Protein AF-A0AA37XGX4-F1 (afdb_monomer_lite)

Radius of gyration: 35.81 Å; chains: 1; bounding box: 59×67×102 Å

InterPro domains:
  IPR003838 ABC3 transporter permease, C-terminal [PF02687] (12-131)
  IPR050250 Macrolide Exporter MacB [PTHR30572] (8-130)

Secondary structure (DSSP, 8-state):
-HHHHHHHHHHHHHHHHHHHHHHHHHHHHHHHHHTHHHHHHHHHTT--HHHHHHHHHHHHHHHHHHHHHHHHHHHHHHHHHHHHHHHHHHH----------HHHHHHHHHHHHHHHHHHHHHHHHHGGGPPP-PPPPPPTT-S---------------------HHHHHHHHHHTT-

Sequence (177 aa):
MLDALLAVIIGLLGVAVVIALIGVANTLSLSVLERRRENALLRALGLTRRQLRSTLAIEGVLLAVVGAVVGLVLGLLYGWIGAFLMLGSTTGMGLSALTVPWGAVLAVLAVAVTAGVLASVLPARGAARIPRWRPSPPTEGQAPHRRGRPARYQPGRPARYRPHPQLRMRVAALSAR

Foldseek 3Di:
DVVVVVVVVVVVVVVVLVVVLVVLLVVLLVVCVVCVVVVVVVVVVPDDLVVVLVVLLVVLQVVLVVCLVVCLVVVLVCVVVVCQVVCCVPPVPHDDDSDDPVVVSVVSNVVSNVSSNVSSVVSSVVSVPPDDDDPDDPDPPPDPPPPDPPPPPDPDDPPPPDDDPVVVVVVVVVVPD

Structure (mmCIF, N/CA/C/O backbone):
data_AF-A0AA37XGX4-F1
#
_entry.id   AF-A0AA37XGX4-F1
#
loop_
_atom_site.group_PDB
_atom_site.id
_atom_site.type_symbol
_atom_site.label_atom_id
_atom_site.label_alt_id
_atom_site.label_comp_id
_atom_site.label_asym_id
_atom_site.label_entity_id
_atom_site.label_seq_id
_atom_site.pdbx_PDB_ins_code
_atom_site.Cartn_x
_atom_site.Cartn_y
_atom_site.Cartn_z
_atom_site.occupancy
_atom_site.B_iso_or_equiv
_atom_site.auth_seq_id
_atom_site.auth_comp_id
_atom_site.auth_asym_id
_atom_site.auth_atom_id
_atom_site.pdbx_PDB_model_num
ATOM 1 N N . MET A 1 1 ? 16.416 -16.297 -22.755 1.00 80.38 1 MET A N 1
ATOM 2 C CA . MET A 1 1 ? 17.341 -16.106 -21.606 1.00 80.38 1 MET A CA 1
ATOM 3 C C . MET A 1 1 ? 16.920 -14.901 -20.766 1.00 80.38 1 MET A C 1
ATOM 5 O O . MET A 1 1 ? 16.809 -15.047 -19.556 1.00 80.38 1 MET A O 1
ATOM 9 N N . LEU A 1 2 ? 16.590 -13.762 -21.395 1.00 88.75 2 LEU A N 1
ATOM 10 C CA . LEU A 1 2 ? 16.011 -12.595 -20.714 1.00 88.75 2 LEU A CA 1
ATOM 11 C C . LEU A 1 2 ? 14.690 -12.911 -19.987 1.00 88.75 2 LEU A C 1
ATOM 13 O O . LEU A 1 2 ? 14.521 -12.508 -18.843 1.00 88.75 2 LEU A O 1
ATOM 17 N N . ASP A 1 3 ? 13.791 -13.682 -20.605 1.00 92.88 3 ASP A N 1
ATOM 18 C CA . ASP A 1 3 ? 12.470 -13.984 -20.025 1.00 92.88 3 ASP A CA 1
ATOM 19 C C . ASP A 1 3 ? 12.569 -14.772 -18.716 1.00 92.88 3 ASP A C 1
ATOM 21 O O . ASP A 1 3 ? 11.845 -14.499 -17.764 1.00 92.88 3 ASP A O 1
ATOM 25 N N . ALA A 1 4 ? 13.518 -15.712 -18.637 1.00 93.62 4 ALA A N 1
ATOM 26 C CA . ALA A 1 4 ? 13.784 -16.471 -17.419 1.00 93.62 4 ALA A CA 1
ATOM 27 C C . ALA A 1 4 ? 14.340 -15.570 -16.303 1.00 93.62 4 ALA A C 1
ATOM 29 O O . ALA A 1 4 ? 13.912 -15.678 -15.156 1.00 93.62 4 ALA A O 1
ATOM 30 N N . LEU A 1 5 ? 15.247 -14.644 -16.639 1.00 94.19 5 LEU A N 1
ATOM 31 C CA . LEU A 1 5 ? 15.772 -13.663 -15.687 1.00 94.19 5 LEU A CA 1
ATOM 32 C C . LEU A 1 5 ? 14.659 -12.735 -15.173 1.00 94.19 5 LEU A C 1
ATOM 34 O O . LEU A 1 5 ? 14.540 -12.531 -13.966 1.00 94.19 5 LEU A O 1
ATOM 38 N N . LEU A 1 6 ? 13.808 -12.222 -16.070 1.00 92.69 6 LEU A N 1
ATOM 39 C CA . LEU A 1 6 ? 12.655 -11.395 -15.709 1.00 92.69 6 LEU A CA 1
ATOM 40 C C . LEU A 1 6 ? 11.669 -12.161 -14.826 1.00 92.69 6 LEU A C 1
ATOM 42 O O . LEU A 1 6 ? 11.219 -11.618 -13.822 1.00 92.69 6 LEU A O 1
ATOM 46 N N . ALA A 1 7 ? 11.375 -13.424 -15.141 1.00 92.88 7 ALA A N 1
ATOM 47 C CA . ALA A 1 7 ? 10.492 -14.259 -14.333 1.00 92.88 7 ALA A CA 1
ATOM 48 C C . ALA A 1 7 ? 11.025 -14.452 -12.904 1.00 92.88 7 ALA A C 1
ATOM 50 O O . ALA A 1 7 ? 10.261 -14.334 -11.946 1.00 92.88 7 ALA A O 1
ATOM 51 N N . VAL A 1 8 ? 12.333 -14.683 -12.740 1.00 96.00 8 VAL A N 1
ATOM 52 C CA . VAL A 1 8 ? 12.968 -14.801 -11.416 1.00 96.00 8 VAL A CA 1
ATOM 53 C C . VAL A 1 8 ? 12.897 -13.480 -10.646 1.00 96.00 8 VAL A C 1
ATOM 55 O O . VAL A 1 8 ? 12.526 -13.482 -9.472 1.00 96.00 8 VAL A O 1
ATOM 58 N N . ILE A 1 9 ? 13.192 -12.348 -11.294 1.00 94.56 9 ILE A N 1
ATOM 59 C CA . ILE A 1 9 ? 13.115 -11.017 -10.667 1.00 94.56 9 ILE A CA 1
ATOM 60 C C . ILE A 1 9 ? 11.675 -10.688 -10.257 1.00 94.56 9 ILE A C 1
ATOM 62 O O . ILE A 1 9 ? 11.449 -10.244 -9.134 1.00 94.56 9 ILE A O 1
ATOM 66 N N . ILE A 1 10 ? 10.692 -10.943 -11.125 1.00 91.00 10 ILE A N 1
ATOM 67 C CA . ILE A 1 10 ? 9.266 -10.749 -10.823 1.00 91.00 10 ILE A CA 1
ATOM 68 C C . ILE A 1 10 ? 8.832 -11.669 -9.674 1.00 91.00 10 ILE A C 1
ATOM 70 O O . ILE A 1 10 ? 8.093 -11.238 -8.791 1.00 91.00 10 ILE A O 1
ATOM 74 N N . GLY A 1 11 ? 9.327 -12.909 -9.636 1.00 94.62 11 GLY A N 1
ATOM 75 C CA . GLY A 1 11 ? 9.094 -13.838 -8.531 1.00 94.62 11 GLY A CA 1
ATOM 76 C C . GLY A 1 11 ? 9.618 -13.300 -7.197 1.00 94.62 11 GLY A C 1
ATOM 77 O O . GLY A 1 11 ? 8.873 -13.245 -6.218 1.00 94.62 11 GLY A O 1
ATOM 78 N N . LEU A 1 12 ? 10.870 -12.835 -7.164 1.00 96.31 12 LEU A N 1
ATOM 79 C CA . LEU A 1 12 ? 11.482 -12.209 -5.984 1.00 96.31 12 LEU A CA 1
ATOM 80 C C . LEU A 1 12 ? 10.738 -10.939 -5.555 1.00 96.31 1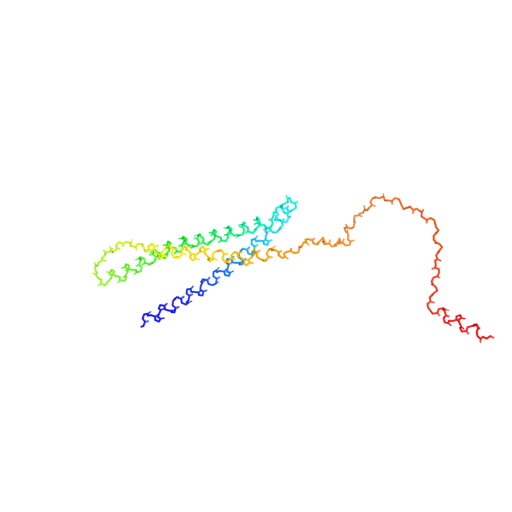2 LEU A C 1
ATOM 82 O O . LEU A 1 12 ? 10.499 -10.738 -4.363 1.00 96.31 12 LEU A O 1
ATOM 86 N N . LEU A 1 13 ? 10.318 -10.114 -6.516 1.00 92.62 13 LEU A N 1
ATOM 87 C CA . LEU A 1 13 ? 9.495 -8.933 -6.263 1.00 92.62 13 LEU A CA 1
ATOM 88 C C . LEU A 1 13 ? 8.164 -9.324 -5.607 1.00 92.62 13 LEU A C 1
ATOM 90 O O . LEU A 1 13 ? 7.754 -8.699 -4.632 1.00 92.62 13 LEU A O 1
ATOM 94 N N . GLY A 1 14 ? 7.521 -10.394 -6.082 1.00 89.81 14 GLY A N 1
ATOM 95 C CA . GLY A 1 14 ? 6.308 -10.943 -5.477 1.00 89.81 14 GLY A CA 1
ATOM 96 C C . GLY A 1 14 ? 6.512 -11.345 -4.014 1.00 89.81 14 GLY A C 1
ATOM 97 O O . GLY A 1 14 ? 5.707 -10.979 -3.156 1.00 89.81 14 GLY A O 1
ATOM 98 N N . VAL A 1 15 ? 7.619 -12.023 -3.696 1.00 95.06 15 VAL A N 1
ATOM 99 C CA . VAL A 1 15 ? 7.968 -12.381 -2.308 1.00 95.06 15 VAL A CA 1
ATOM 100 C C . VAL A 1 15 ? 8.184 -11.130 -1.450 1.00 95.06 15 VAL A C 1
ATOM 102 O O . VAL A 1 15 ? 7.664 -11.056 -0.335 1.00 95.06 15 VAL A O 1
ATOM 105 N N . ALA A 1 16 ? 8.889 -10.121 -1.966 1.00 92.94 16 ALA A N 1
ATOM 106 C CA . ALA A 1 16 ? 9.106 -8.860 -1.258 1.00 92.94 16 ALA A CA 1
ATOM 107 C C . ALA A 1 16 ? 7.783 -8.143 -0.936 1.00 92.94 16 ALA A C 1
ATOM 109 O O . ALA A 1 16 ? 7.600 -7.661 0.184 1.00 92.94 16 ALA A O 1
ATOM 110 N N . VAL A 1 17 ? 6.828 -8.137 -1.874 1.00 87.31 17 VAL A N 1
ATOM 111 C CA . VAL A 1 17 ? 5.478 -7.596 -1.651 1.00 87.31 17 VAL A CA 1
ATOM 112 C C . VAL A 1 17 ? 4.769 -8.346 -0.523 1.00 87.31 17 VAL A C 1
ATOM 114 O O . VAL A 1 17 ? 4.200 -7.712 0.363 1.00 87.31 17 VAL A O 1
ATOM 117 N N . VAL A 1 18 ? 4.833 -9.680 -0.497 1.00 86.88 18 VAL A N 1
ATOM 118 C CA . VAL A 1 18 ? 4.227 -10.481 0.582 1.00 86.88 18 VAL A CA 1
ATOM 119 C C . VAL A 1 18 ? 4.823 -10.123 1.946 1.00 86.88 18 VAL A C 1
ATOM 121 O O . VAL A 1 18 ? 4.074 -9.895 2.897 1.00 86.88 18 VAL A O 1
ATOM 124 N N . ILE A 1 19 ? 6.151 -10.017 2.046 1.00 91.88 19 ILE A N 1
ATOM 125 C CA . ILE A 1 19 ? 6.836 -9.631 3.290 1.00 91.88 19 ILE A CA 1
ATOM 126 C C . ILE A 1 19 ? 6.394 -8.232 3.738 1.00 91.88 19 ILE A C 1
ATOM 128 O O . ILE A 1 19 ? 6.062 -8.038 4.910 1.00 91.88 19 ILE A O 1
ATOM 132 N N . ALA A 1 20 ? 6.328 -7.272 2.814 1.00 87.12 20 ALA A N 1
ATOM 133 C CA . ALA A 1 20 ? 5.876 -5.916 3.109 1.00 87.12 20 ALA A CA 1
ATOM 134 C C . ALA A 1 20 ? 4.437 -5.895 3.653 1.00 87.12 20 ALA A C 1
ATOM 136 O O . ALA A 1 20 ? 4.167 -5.224 4.650 1.00 87.12 20 ALA A O 1
ATOM 137 N N . LEU A 1 21 ? 3.522 -6.674 3.063 1.00 83.38 21 LEU A N 1
ATOM 138 C CA . LEU A 1 21 ? 2.132 -6.774 3.526 1.00 83.38 21 LEU A CA 1
ATOM 139 C C . LEU A 1 21 ? 2.026 -7.337 4.945 1.00 83.38 21 LEU A C 1
ATOM 141 O O . LEU A 1 21 ? 1.248 -6.824 5.753 1.00 83.38 21 LEU A O 1
ATOM 145 N N . ILE A 1 22 ? 2.820 -8.360 5.267 1.00 86.88 22 ILE A N 1
ATOM 146 C CA . ILE A 1 22 ? 2.887 -8.923 6.621 1.00 86.88 22 ILE A CA 1
ATOM 147 C C . ILE A 1 22 ? 3.414 -7.871 7.606 1.00 86.88 22 ILE A C 1
ATOM 149 O O . ILE A 1 22 ? 2.841 -7.697 8.681 1.00 86.88 22 ILE A O 1
ATOM 153 N N . GLY A 1 23 ? 4.461 -7.131 7.230 1.00 87.44 23 GLY A N 1
ATOM 154 C CA . GLY A 1 23 ? 5.014 -6.041 8.036 1.00 87.44 23 GLY A CA 1
ATOM 155 C C . GLY A 1 23 ? 3.975 -4.964 8.354 1.00 87.44 23 GLY A C 1
ATOM 156 O O . GLY A 1 23 ? 3.758 -4.646 9.522 1.00 87.44 23 GLY A O 1
ATOM 157 N N . VAL A 1 24 ? 3.257 -4.473 7.339 1.00 83.94 24 VAL A N 1
ATOM 158 C CA . VAL A 1 24 ? 2.181 -3.480 7.511 1.00 83.94 24 VAL A CA 1
ATOM 159 C C . VAL A 1 24 ? 1.072 -4.014 8.419 1.00 83.94 24 VAL A C 1
ATOM 161 O O . VAL A 1 24 ? 0.624 -3.310 9.326 1.00 83.94 24 VAL A O 1
ATOM 164 N N . ALA A 1 25 ? 0.645 -5.266 8.232 1.00 81.69 25 ALA A N 1
ATOM 165 C CA . ALA A 1 25 ? -0.365 -5.884 9.088 1.00 81.69 25 ALA A CA 1
ATOM 166 C C . ALA A 1 25 ? 0.093 -5.969 10.555 1.00 81.69 25 ALA A C 1
ATOM 168 O O . ALA A 1 25 ? -0.711 -5.731 11.464 1.00 81.69 25 ALA A O 1
ATOM 169 N N . ASN A 1 26 ? 1.374 -6.256 10.796 1.00 84.38 26 ASN A N 1
ATOM 170 C CA . ASN A 1 26 ? 1.959 -6.283 12.135 1.00 84.38 26 ASN A CA 1
ATOM 171 C C . ASN A 1 26 ? 2.009 -4.887 12.766 1.00 84.38 26 ASN A C 1
ATOM 173 O O . ASN A 1 26 ? 1.598 -4.737 13.917 1.00 84.38 26 ASN A O 1
ATOM 177 N N . THR A 1 27 ? 2.417 -3.860 12.021 1.00 85.56 27 THR A N 1
ATOM 178 C CA . THR A 1 27 ? 2.422 -2.469 12.500 1.00 85.56 27 THR A CA 1
ATOM 179 C C . THR A 1 27 ? 1.017 -1.991 12.858 1.00 85.56 27 THR A C 1
ATOM 181 O O . THR A 1 27 ? 0.801 -1.462 13.947 1.00 85.56 27 THR A O 1
ATOM 184 N N . LEU A 1 28 ? 0.031 -2.240 11.992 1.00 82.06 28 LEU A N 1
ATOM 185 C CA . LEU A 1 28 ? -1.366 -1.893 12.269 1.00 82.06 28 LEU A CA 1
ATOM 186 C C . LEU A 1 28 ? -1.899 -2.653 13.488 1.00 82.06 28 LEU A C 1
ATOM 188 O O . LEU A 1 28 ? -2.614 -2.090 14.314 1.00 82.06 28 LEU A O 1
ATOM 192 N N . SER A 1 29 ? -1.533 -3.927 13.635 1.00 80.56 29 SER A N 1
ATOM 193 C CA . SER A 1 29 ? -1.916 -4.724 14.803 1.00 80.56 29 SER A CA 1
ATOM 194 C C . SER A 1 29 ? -1.324 -4.156 16.094 1.00 80.56 29 SER A C 1
ATOM 196 O O . SER A 1 29 ? -2.038 -4.076 17.096 1.00 80.56 29 SER A O 1
ATOM 198 N N . LEU A 1 30 ? -0.064 -3.716 16.069 1.00 82.19 30 LEU A N 1
ATOM 199 C CA . LEU A 1 30 ? 0.599 -3.074 17.203 1.00 82.19 30 LEU A CA 1
ATOM 200 C C . LEU A 1 30 ? -0.057 -1.729 17.562 1.00 82.19 30 LEU A C 1
ATOM 202 O O . LEU A 1 30 ? -0.460 -1.553 18.711 1.00 82.19 30 LEU A O 1
ATOM 206 N N . SER A 1 31 ? -0.283 -0.850 16.577 1.00 79.31 31 SER A N 1
ATOM 207 C CA . SER A 1 31 ? -0.973 0.444 16.752 1.00 79.31 31 SER A CA 1
ATOM 208 C C . SER A 1 31 ? -2.357 0.265 17.395 1.00 79.31 31 SER A C 1
ATOM 210 O O . SER A 1 31 ? -2.738 0.987 18.322 1.00 79.31 31 SER A O 1
ATOM 212 N N . VAL A 1 32 ? -3.099 -0.781 16.996 1.00 74.12 32 VAL A N 1
ATOM 213 C CA . VAL A 1 32 ? -4.369 -1.145 17.645 1.00 74.12 32 VAL A CA 1
ATOM 214 C C . VAL A 1 32 ? -4.161 -1.462 19.116 1.00 74.12 32 VAL A C 1
ATOM 216 O O . VAL A 1 32 ? -4.949 -0.980 19.925 1.00 74.12 32 VAL A O 1
ATOM 219 N N . LEU A 1 33 ? -3.181 -2.310 19.455 1.00 74.19 33 LEU A N 1
ATOM 220 C CA . LEU A 1 33 ? -2.912 -2.760 20.824 1.00 74.19 33 LEU A CA 1
ATOM 221 C C . LEU A 1 33 ? -2.590 -1.588 21.753 1.00 74.19 33 LEU A C 1
ATOM 223 O O . LEU A 1 33 ? -3.189 -1.502 22.826 1.00 74.19 33 LEU A O 1
ATOM 227 N N . GLU A 1 34 ? -1.716 -0.685 21.320 1.00 76.06 34 GLU A N 1
ATOM 228 C CA . GLU A 1 34 ? -1.315 0.510 22.071 1.00 76.06 34 GLU A CA 1
ATOM 229 C C . GLU A 1 34 ? -2.519 1.419 22.344 1.00 76.06 34 GLU A C 1
ATOM 231 O O . GLU A 1 34 ? -2.778 1.813 23.483 1.00 76.06 34 GLU A O 1
ATOM 236 N N . ARG A 1 35 ? -3.366 1.628 21.332 1.00 75.94 35 ARG A N 1
ATOM 237 C CA . ARG A 1 35 ? -4.560 2.481 21.425 1.00 75.94 35 ARG A CA 1
ATOM 238 C C . ARG A 1 35 ? -5.790 1.774 22.000 1.00 75.94 35 ARG A C 1
ATOM 240 O O . ARG A 1 35 ? -6.869 2.364 22.039 1.00 75.94 35 ARG A O 1
ATOM 247 N N . ARG A 1 36 ? -5.713 0.512 22.457 1.00 68.69 36 ARG A N 1
ATOM 248 C CA . ARG A 1 36 ? -6.890 -0.202 23.017 1.00 68.69 36 ARG A CA 1
ATOM 249 C C . ARG A 1 36 ? -7.468 0.495 24.240 1.00 68.69 36 ARG A C 1
ATOM 251 O O . ARG A 1 36 ? -8.682 0.454 24.414 1.00 68.69 36 ARG A O 1
ATOM 258 N N . ARG A 1 37 ? -6.627 1.107 25.081 1.00 68.12 37 ARG A N 1
ATOM 259 C CA . ARG A 1 37 ? -7.074 1.817 26.292 1.00 68.12 37 ARG A CA 1
ATOM 260 C C . ARG A 1 37 ? -7.851 3.081 25.930 1.00 68.12 37 ARG A C 1
ATOM 262 O O . ARG A 1 37 ? -8.960 3.268 26.417 1.00 68.12 37 ARG A O 1
ATOM 269 N N . GLU A 1 38 ? -7.335 3.861 24.992 1.00 73.00 38 GLU A N 1
ATOM 270 C CA . GLU A 1 38 ? -8.003 5.051 24.455 1.00 73.00 38 GLU A CA 1
ATOM 271 C C . GLU A 1 38 ? -9.306 4.685 23.731 1.00 73.00 38 GLU A C 1
ATOM 273 O O . GLU A 1 38 ? -10.363 5.239 24.018 1.00 73.00 38 GLU A O 1
ATOM 278 N N . ASN A 1 39 ? -9.278 3.662 22.872 1.00 69.44 39 ASN A N 1
ATOM 279 C CA . ASN A 1 39 ? -10.462 3.170 22.164 1.00 69.44 39 ASN A CA 1
ATOM 280 C C . ASN A 1 39 ? -11.519 2.559 23.099 1.00 69.44 39 ASN A C 1
ATOM 282 O O . ASN A 1 39 ? -12.709 2.590 22.785 1.00 69.44 39 ASN A O 1
ATOM 286 N N . ALA A 1 40 ? -11.117 1.986 24.238 1.00 69.56 40 ALA A N 1
ATOM 287 C CA . ALA A 1 40 ? -12.041 1.495 25.258 1.00 69.56 40 ALA A CA 1
ATOM 288 C C . ALA A 1 40 ? -12.736 2.649 25.996 1.00 69.56 40 ALA A C 1
ATOM 290 O O . ALA A 1 40 ? -13.942 2.565 26.229 1.00 69.56 40 ALA A O 1
ATOM 291 N N . LEU A 1 41 ? -12.012 3.735 26.290 1.00 74.56 41 LEU A N 1
ATOM 292 C CA . LEU A 1 41 ? -12.575 4.961 26.864 1.00 74.56 41 LEU A CA 1
ATOM 293 C C . LEU A 1 41 ? -13.521 5.655 25.876 1.00 74.56 41 LEU A C 1
ATOM 295 O O . LEU A 1 41 ? -14.656 5.966 26.222 1.00 74.56 41 LEU A O 1
ATOM 299 N N . LEU A 1 42 ? -13.119 5.793 24.612 1.00 69.31 42 LEU A N 1
ATOM 300 C CA . LEU A 1 42 ? -13.972 6.350 23.559 1.00 69.31 42 LEU A CA 1
ATOM 301 C C . LEU A 1 42 ? -15.218 5.487 23.300 1.00 69.31 42 LEU A C 1
ATOM 303 O O . LEU A 1 42 ? -16.296 6.008 23.022 1.00 69.31 42 LEU A O 1
ATOM 307 N N . ARG A 1 43 ? -15.122 4.161 23.454 1.00 68.25 43 ARG A N 1
ATOM 308 C CA . ARG A 1 43 ? -16.296 3.272 23.437 1.00 68.25 43 ARG A CA 1
ATOM 309 C C . ARG A 1 43 ? -17.238 3.496 24.613 1.00 68.25 43 ARG A C 1
ATOM 311 O O . ARG A 1 43 ? -18.442 3.360 24.422 1.00 68.25 43 ARG A O 1
ATOM 318 N N . ALA A 1 44 ? -16.722 3.827 25.796 1.00 74.12 44 ALA A N 1
ATOM 319 C CA . ALA A 1 44 ? -17.560 4.207 26.934 1.00 74.12 44 ALA A CA 1
ATOM 320 C C . ALA A 1 44 ? -18.309 5.528 26.672 1.00 74.12 44 ALA A C 1
ATOM 322 O O . ALA A 1 44 ? -19.401 5.718 27.197 1.00 74.12 44 ALA A O 1
ATOM 323 N N . LEU A 1 45 ? -17.767 6.377 25.790 1.00 74.38 45 LEU A N 1
ATOM 324 C CA . LEU A 1 45 ? -18.387 7.611 25.292 1.00 74.38 45 LEU A CA 1
ATOM 325 C C . LEU A 1 45 ? -19.272 7.410 24.040 1.00 74.38 45 LEU A C 1
ATOM 327 O O . LEU A 1 45 ? -19.787 8.383 23.499 1.00 74.38 45 LEU A O 1
ATOM 331 N N . GLY A 1 46 ? -19.482 6.168 23.577 1.00 75.75 46 GLY A N 1
ATOM 332 C CA . GLY A 1 46 ? -20.444 5.841 22.509 1.00 75.75 46 GLY A CA 1
ATOM 333 C C . GLY A 1 46 ? -19.863 5.600 21.109 1.00 75.75 46 GLY A C 1
ATOM 334 O O . GLY A 1 46 ? -20.621 5.438 20.152 1.00 75.75 46 GLY A O 1
ATOM 335 N N . LEU A 1 47 ? -18.537 5.527 20.954 1.00 73.00 47 LEU A N 1
ATOM 336 C CA . LEU A 1 47 ? -17.901 5.360 19.642 1.00 73.00 47 LEU A CA 1
ATOM 337 C C . LEU A 1 47 ? -18.202 3.977 19.019 1.00 73.00 47 LEU A C 1
ATOM 339 O O . LEU A 1 47 ? -18.014 2.916 19.630 1.00 73.00 47 LEU A O 1
ATOM 343 N N . THR A 1 48 ? -18.692 3.974 17.777 1.00 74.06 48 THR A N 1
ATOM 344 C CA . THR A 1 48 ? -19.209 2.770 17.106 1.00 74.06 48 THR A CA 1
ATOM 345 C C . THR A 1 48 ? -18.093 1.897 16.521 1.00 74.06 48 THR A C 1
ATOM 347 O O . THR A 1 48 ? -17.028 2.361 16.118 1.00 74.06 48 THR A O 1
ATOM 350 N N . ARG A 1 49 ? -18.338 0.582 16.394 1.00 68.44 49 ARG A N 1
ATOM 351 C CA . ARG A 1 49 ? -17.363 -0.373 15.814 1.00 68.44 49 ARG A CA 1
ATOM 352 C C . ARG A 1 49 ? -16.946 -0.028 14.377 1.00 68.44 49 ARG A C 1
ATOM 354 O O . ARG A 1 49 ? -15.882 -0.461 13.943 1.00 68.44 49 ARG A O 1
ATOM 361 N N . ARG A 1 50 ? -17.791 0.704 13.644 1.00 70.88 50 ARG A N 1
ATOM 362 C CA . ARG A 1 50 ? -17.545 1.119 12.259 1.00 70.88 50 ARG A CA 1
ATOM 363 C C . ARG A 1 50 ? -16.494 2.227 12.188 1.00 70.88 50 ARG A C 1
ATOM 365 O O . ARG A 1 50 ? -15.609 2.127 11.350 1.00 70.88 50 ARG A O 1
ATOM 372 N N . GLN A 1 51 ? -16.536 3.183 13.117 1.00 72.38 51 GLN A N 1
ATOM 373 C CA . GLN A 1 51 ? -15.552 4.268 13.219 1.00 72.38 51 GLN A CA 1
ATOM 374 C C . GLN A 1 51 ? -14.150 3.737 13.559 1.00 72.38 51 GLN A C 1
ATOM 376 O O . GLN A 1 51 ? -13.170 4.134 12.942 1.00 72.38 51 GLN A O 1
ATOM 381 N N . LEU A 1 52 ? -14.051 2.744 14.451 1.00 73.62 52 LEU A N 1
ATOM 382 C CA . LEU A 1 52 ? -12.765 2.095 14.743 1.00 73.62 52 LEU A CA 1
ATOM 383 C C . LEU A 1 52 ? -12.164 1.400 13.507 1.00 73.62 52 LEU A C 1
ATOM 385 O O . LEU A 1 52 ? -10.959 1.443 13.282 1.00 73.62 52 LEU A O 1
ATOM 389 N N . ARG A 1 53 ? -13.005 0.750 12.692 1.00 73.88 53 ARG A N 1
ATOM 390 C CA . ARG A 1 53 ? -12.554 0.096 11.456 1.00 73.88 53 ARG A CA 1
ATOM 391 C C . ARG A 1 53 ? -12.161 1.104 10.378 1.00 73.88 53 ARG A C 1
ATOM 393 O O . ARG A 1 53 ? -11.200 0.842 9.667 1.00 73.88 53 ARG A O 1
ATOM 400 N N . SER A 1 54 ? -12.871 2.228 10.258 1.00 76.81 54 SER A N 1
ATOM 401 C CA . SER A 1 54 ? -12.528 3.261 9.276 1.00 76.81 54 SER A CA 1
ATOM 402 C C . SER A 1 54 ? -11.192 3.921 9.589 1.00 76.81 54 SER A C 1
ATOM 404 O O . SER A 1 54 ? -10.414 4.127 8.671 1.00 76.81 54 SER A O 1
ATOM 406 N N . THR A 1 55 ? -10.878 4.183 10.861 1.00 79.75 55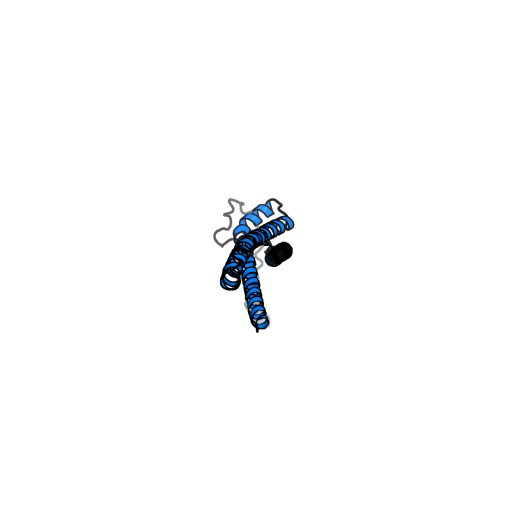 THR A N 1
ATOM 407 C CA . THR A 1 55 ? -9.577 4.757 11.239 1.00 79.75 55 THR A CA 1
ATOM 408 C C . THR A 1 55 ? -8.420 3.840 10.845 1.00 79.75 55 THR A C 1
ATOM 410 O O . THR A 1 55 ? -7.464 4.296 10.230 1.00 79.75 55 THR A O 1
ATOM 413 N N . LEU A 1 56 ? -8.544 2.534 11.104 1.00 77.31 56 LEU A N 1
ATOM 414 C CA . LEU A 1 56 ? -7.523 1.551 10.720 1.00 77.31 56 LEU A CA 1
ATOM 415 C C . LEU A 1 56 ? -7.390 1.388 9.205 1.00 77.31 56 LEU A C 1
ATOM 417 O O . LEU A 1 56 ? -6.287 1.204 8.696 1.00 77.31 56 LEU A O 1
ATOM 421 N N . ALA A 1 57 ? -8.508 1.458 8.481 1.00 78.44 57 ALA A N 1
ATOM 422 C CA . ALA A 1 57 ? -8.488 1.443 7.024 1.00 78.44 57 ALA A CA 1
ATOM 423 C C . ALA A 1 57 ? -7.774 2.683 6.466 1.00 78.44 57 ALA A C 1
ATOM 425 O O . ALA A 1 57 ? -6.959 2.551 5.560 1.00 78.44 57 ALA A O 1
ATOM 426 N N . ILE A 1 58 ? -8.028 3.868 7.032 1.00 82.62 58 ILE A N 1
ATOM 427 C CA . ILE A 1 58 ? -7.361 5.116 6.636 1.00 82.62 58 ILE A CA 1
ATOM 428 C C . ILE A 1 58 ? -5.854 5.033 6.901 1.00 82.62 58 ILE A C 1
ATOM 430 O O . ILE A 1 58 ? -5.073 5.386 6.027 1.00 82.62 58 ILE A O 1
ATOM 434 N N . GLU A 1 59 ? -5.434 4.520 8.058 1.00 84.19 59 GLU A N 1
ATOM 435 C CA . GLU A 1 59 ? -4.015 4.352 8.400 1.00 84.19 59 GLU A CA 1
ATOM 436 C C . GLU A 1 59 ? -3.309 3.394 7.423 1.00 84.19 59 GLU A C 1
ATOM 438 O O . GLU A 1 59 ? -2.246 3.715 6.893 1.00 84.19 59 GLU A O 1
ATOM 443 N N . GLY A 1 60 ? -3.944 2.262 7.093 1.00 83.50 60 GLY A N 1
ATOM 444 C CA . GLY A 1 60 ? -3.431 1.320 6.092 1.00 83.50 60 GLY A CA 1
ATOM 445 C C . GLY A 1 60 ? -3.352 1.911 4.680 1.00 83.50 60 GLY A C 1
ATOM 446 O O . GLY A 1 60 ? -2.358 1.713 3.983 1.00 83.50 60 GLY A O 1
ATOM 447 N N . VAL A 1 61 ? -4.364 2.677 4.264 1.00 83.62 61 VAL A N 1
ATOM 448 C CA . VAL A 1 61 ? -4.364 3.376 2.970 1.00 83.62 61 VAL A CA 1
ATOM 449 C C . VAL A 1 61 ? -3.275 4.446 2.926 1.00 83.62 61 VAL A C 1
ATOM 451 O O . VAL A 1 61 ? -2.570 4.534 1.927 1.00 83.62 61 VAL A O 1
ATOM 454 N N . LEU A 1 62 ? -3.082 5.218 3.998 1.00 87.38 62 LEU A N 1
ATOM 455 C CA . LEU A 1 62 ? -2.019 6.224 4.079 1.00 87.38 62 LEU A CA 1
ATOM 456 C C . LEU A 1 62 ? -0.635 5.590 3.922 1.00 87.38 62 LEU A C 1
ATOM 458 O O . LEU A 1 62 ? 0.158 6.067 3.114 1.00 87.38 62 LEU A O 1
ATOM 462 N N . LEU A 1 63 ? -0.363 4.485 4.624 1.00 88.06 63 LEU A N 1
ATOM 463 C CA . LEU A 1 63 ? 0.898 3.748 4.484 1.00 88.06 63 LEU A CA 1
ATOM 464 C C . LEU A 1 63 ? 1.110 3.249 3.048 1.00 88.06 63 LEU A C 1
ATOM 466 O O . LEU A 1 63 ? 2.205 3.387 2.505 1.00 88.06 63 LEU A O 1
ATOM 470 N N . ALA A 1 64 ? 0.063 2.714 2.415 1.00 86.44 64 ALA A N 1
ATOM 471 C CA . ALA A 1 64 ? 0.136 2.241 1.036 1.00 86.44 64 ALA A CA 1
ATOM 472 C C . ALA A 1 64 ? 0.368 3.378 0.031 1.00 86.44 64 ALA A C 1
ATOM 474 O O . ALA A 1 64 ? 1.176 3.224 -0.880 1.00 86.44 64 ALA A O 1
ATOM 475 N N . VAL A 1 65 ? -0.291 4.527 0.209 1.00 88.31 65 VAL A N 1
ATOM 476 C CA . VAL A 1 65 ? -0.105 5.712 -0.641 1.00 88.31 65 VAL A CA 1
ATOM 477 C C . VAL A 1 65 ? 1.311 6.257 -0.504 1.00 88.31 65 VAL A C 1
ATOM 479 O O . VAL A 1 65 ? 1.966 6.487 -1.516 1.00 88.31 65 VAL A O 1
ATOM 482 N N . VAL A 1 66 ? 1.817 6.416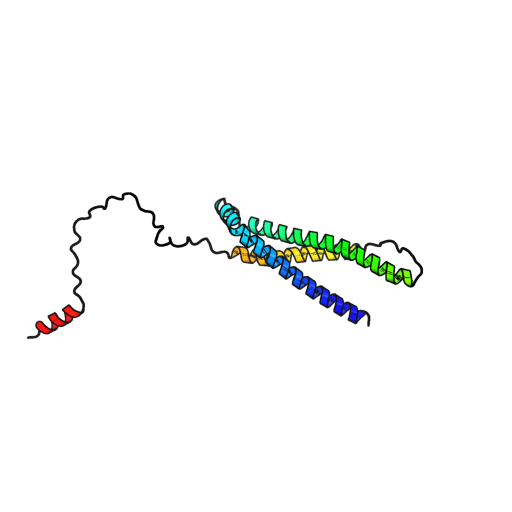 0.721 1.00 90.75 66 VAL A N 1
ATOM 483 C CA . VAL A 1 66 ? 3.193 6.883 0.953 1.00 90.75 66 VAL A CA 1
ATOM 484 C C . VAL A 1 66 ? 4.196 5.921 0.318 1.00 90.75 66 VAL A C 1
ATOM 486 O O . VAL A 1 66 ? 5.075 6.357 -0.423 1.00 90.75 66 VAL A O 1
ATOM 489 N N . GLY A 1 67 ? 4.028 4.613 0.530 1.00 89.75 67 GLY A N 1
ATOM 490 C CA . GLY A 1 67 ? 4.872 3.595 -0.094 1.00 89.75 67 GLY A CA 1
ATOM 491 C C . GLY A 1 67 ? 4.815 3.629 -1.623 1.00 89.75 67 GLY A C 1
ATOM 492 O O . GLY A 1 67 ? 5.854 3.535 -2.269 1.00 89.75 67 GLY A O 1
ATOM 493 N N . ALA A 1 68 ? 3.630 3.823 -2.209 1.00 89.75 68 ALA A N 1
ATOM 494 C CA . ALA A 1 68 ? 3.455 3.925 -3.655 1.00 89.75 68 ALA A CA 1
ATOM 495 C C . ALA A 1 68 ? 4.136 5.165 -4.234 1.00 89.75 68 ALA A C 1
ATOM 497 O O . ALA A 1 68 ? 4.813 5.056 -5.249 1.00 89.75 68 ALA A O 1
ATOM 498 N N . VAL A 1 69 ? 3.990 6.326 -3.589 1.00 91.88 69 VAL A N 1
ATOM 499 C CA . VAL A 1 69 ? 4.631 7.577 -4.021 1.00 91.88 69 VAL A CA 1
ATOM 500 C C . VAL A 1 69 ? 6.148 7.435 -3.971 1.00 91.88 69 VAL A C 1
ATOM 502 O O . VAL A 1 69 ? 6.817 7.689 -4.970 1.00 91.88 69 VAL A O 1
ATOM 505 N N . VAL A 1 70 ? 6.696 6.968 -2.847 1.00 93.81 70 VAL A N 1
ATOM 506 C CA . VAL A 1 70 ? 8.143 6.761 -2.695 1.00 93.81 70 VAL A CA 1
ATOM 507 C C . VAL A 1 70 ? 8.650 5.722 -3.697 1.00 93.81 70 VAL A C 1
ATOM 509 O O . VAL A 1 70 ? 9.639 5.961 -4.386 1.00 93.81 70 VAL A O 1
ATOM 512 N N . GLY A 1 71 ? 7.949 4.596 -3.834 1.00 91.56 71 GLY A N 1
ATOM 513 C CA . GLY A 1 71 ? 8.293 3.534 -4.775 1.00 91.56 71 GLY A CA 1
ATOM 514 C C . GLY A 1 71 ? 8.234 3.979 -6.236 1.00 91.56 71 GLY A C 1
ATOM 515 O O . GLY A 1 71 ? 9.109 3.607 -7.009 1.00 91.56 71 GLY A O 1
ATOM 516 N N . LEU A 1 72 ? 7.260 4.811 -6.616 1.00 91.69 72 LEU A N 1
ATOM 517 C CA . LEU A 1 72 ? 7.159 5.391 -7.958 1.00 91.69 72 LEU A CA 1
ATOM 518 C C . LEU A 1 72 ? 8.301 6.355 -8.245 1.00 91.69 72 LEU A C 1
ATOM 520 O O . LEU A 1 72 ? 8.912 6.262 -9.304 1.00 91.69 72 LEU A O 1
ATOM 524 N N . VAL A 1 73 ? 8.607 7.255 -7.308 1.00 92.31 73 VAL A N 1
ATOM 525 C CA . VAL A 1 73 ? 9.715 8.207 -7.455 1.00 92.31 73 VAL A CA 1
ATOM 526 C C . VAL A 1 73 ? 11.033 7.455 -7.621 1.00 92.31 73 VAL A C 1
ATOM 528 O O . VAL A 1 73 ? 11.758 7.699 -8.583 1.00 92.31 73 VAL A O 1
ATOM 531 N N . LEU A 1 74 ? 11.317 6.497 -6.736 1.00 93.88 74 LEU A N 1
ATOM 532 C CA . LEU A 1 74 ? 12.533 5.690 -6.815 1.00 93.88 74 LEU A CA 1
ATOM 533 C C . LEU A 1 74 ? 12.547 4.808 -8.066 1.00 93.88 74 LEU A C 1
ATOM 535 O O . LEU A 1 74 ? 13.559 4.748 -8.752 1.00 93.88 74 LEU A O 1
ATOM 539 N N . GLY A 1 75 ? 11.438 4.153 -8.400 1.00 90.50 75 GLY A N 1
ATOM 540 C CA . GLY A 1 75 ? 11.332 3.273 -9.562 1.00 90.50 75 GLY A CA 1
ATOM 541 C C . GLY A 1 75 ? 11.520 4.013 -10.885 1.00 90.50 75 GLY A C 1
ATOM 542 O O . GLY A 1 75 ? 12.247 3.533 -11.750 1.00 90.50 75 GLY A O 1
ATOM 543 N N . LEU A 1 76 ? 10.931 5.204 -11.029 1.00 89.25 76 LEU A N 1
ATOM 544 C CA . LEU A 1 76 ? 11.138 6.061 -12.197 1.00 89.25 76 LEU A CA 1
ATOM 545 C C . LEU A 1 76 ? 12.576 6.576 -12.258 1.00 89.25 76 LEU A C 1
ATOM 547 O O . LEU A 1 76 ? 13.175 6.553 -13.329 1.00 89.25 76 LEU A O 1
ATOM 551 N N . LEU A 1 77 ? 13.149 6.990 -11.124 1.00 90.12 77 LEU A N 1
ATOM 552 C CA . LEU A 1 77 ? 14.525 7.477 -11.062 1.00 90.12 77 LEU A CA 1
ATOM 553 C C . LEU A 1 77 ? 15.532 6.378 -11.427 1.00 90.12 77 LEU A C 1
ATOM 555 O O . LEU A 1 77 ? 16.348 6.569 -12.325 1.00 90.12 77 LEU A O 1
ATOM 559 N N . TYR A 1 78 ? 15.454 5.212 -10.783 1.00 89.62 78 TYR A N 1
ATOM 560 C CA . TYR A 1 78 ? 16.329 4.075 -11.079 1.00 89.62 78 TYR A CA 1
ATOM 561 C C . TYR A 1 78 ? 16.094 3.521 -12.483 1.00 89.62 78 TYR A C 1
ATOM 563 O O . TYR A 1 78 ? 17.058 3.175 -13.163 1.00 89.62 78 TYR A O 1
ATOM 571 N N . GLY A 1 79 ? 14.842 3.475 -12.944 1.00 87.44 79 GLY A N 1
ATOM 572 C CA . GLY A 1 79 ? 14.507 3.072 -14.308 1.00 87.44 79 GLY A CA 1
ATOM 573 C C . GLY A 1 79 ? 15.123 4.008 -15.346 1.00 87.44 79 GLY A C 1
ATOM 574 O O . GLY A 1 79 ? 15.708 3.544 -16.321 1.00 87.44 79 GLY A O 1
ATOM 575 N N . TRP A 1 80 ? 15.066 5.320 -15.107 1.00 84.56 80 TRP A N 1
ATOM 576 C CA . TRP A 1 80 ? 15.660 6.317 -15.992 1.00 84.56 80 TRP A CA 1
ATOM 577 C C . TRP A 1 80 ? 17.187 6.265 -15.996 1.00 84.56 80 TRP A C 1
ATOM 579 O O . TRP A 1 80 ? 17.785 6.233 -17.068 1.00 84.56 80 TRP A O 1
ATOM 589 N N . ILE A 1 81 ? 17.821 6.179 -14.821 1.00 86.62 81 ILE A N 1
ATOM 590 C CA . ILE A 1 81 ? 19.281 6.040 -14.699 1.00 86.62 81 ILE A CA 1
ATOM 591 C C . ILE A 1 81 ? 19.755 4.744 -15.370 1.00 86.62 81 ILE A C 1
ATOM 593 O O . ILE A 1 81 ? 20.730 4.757 -16.119 1.00 86.62 81 ILE A O 1
ATOM 597 N N . GLY A 1 82 ? 19.054 3.628 -15.149 1.00 84.94 82 GLY A N 1
ATOM 598 C CA . GLY A 1 82 ? 19.377 2.341 -15.763 1.00 84.94 82 GLY A CA 1
ATOM 599 C C . GLY A 1 82 ? 19.252 2.371 -17.287 1.00 84.94 82 GLY A C 1
ATOM 600 O O . GLY A 1 82 ? 20.159 1.920 -17.987 1.00 84.94 82 GLY A O 1
ATOM 601 N N . ALA A 1 83 ? 18.171 2.962 -17.806 1.00 81.88 83 ALA A N 1
ATOM 602 C CA . ALA A 1 83 ? 17.986 3.157 -19.241 1.00 81.88 83 ALA A CA 1
ATOM 603 C C . ALA A 1 83 ? 19.078 4.059 -19.831 1.00 81.88 83 ALA A C 1
ATOM 605 O O . ALA A 1 83 ? 19.642 3.730 -20.872 1.00 81.88 83 ALA A O 1
ATOM 606 N N . PHE A 1 84 ? 19.427 5.151 -19.146 1.00 80.06 84 PHE A N 1
ATOM 607 C CA . PHE A 1 84 ? 20.487 6.065 -19.562 1.00 80.06 84 PHE A CA 1
ATOM 608 C C . PHE A 1 84 ? 21.852 5.371 -19.653 1.00 80.06 84 PHE A C 1
ATOM 610 O O . PHE A 1 84 ? 22.538 5.510 -20.662 1.00 80.06 84 PHE A O 1
ATOM 617 N N . LEU A 1 85 ? 22.233 4.580 -18.646 1.00 82.19 85 LEU A N 1
ATOM 618 C CA . LEU A 1 85 ? 23.513 3.861 -18.629 1.00 82.19 85 LEU A CA 1
ATOM 619 C C . LEU A 1 85 ? 23.603 2.790 -19.731 1.00 82.19 85 LEU A C 1
ATOM 621 O O . LEU A 1 85 ? 24.655 2.621 -20.348 1.00 82.19 85 LEU A O 1
ATOM 625 N N . MET A 1 86 ? 22.505 2.079 -20.002 1.00 76.94 86 MET A N 1
ATOM 626 C CA . MET A 1 86 ? 22.453 1.006 -21.006 1.00 76.94 86 MET A CA 1
ATOM 627 C C . MET A 1 86 ? 22.356 1.531 -22.447 1.00 76.94 86 MET A C 1
ATOM 629 O O . MET A 1 86 ? 23.073 1.053 -23.324 1.00 76.94 86 MET A O 1
ATOM 633 N N . LEU A 1 87 ? 21.488 2.514 -22.715 1.00 71.38 87 LEU A N 1
ATOM 634 C CA . LEU A 1 87 ? 21.295 3.063 -24.068 1.00 71.38 87 LEU A CA 1
ATOM 635 C C . LEU A 1 87 ? 22.346 4.117 -24.421 1.00 71.38 87 LEU A C 1
ATOM 637 O O . LEU A 1 87 ? 22.793 4.172 -25.569 1.00 71.38 87 LEU A O 1
ATOM 641 N N . GLY A 1 88 ? 22.770 4.925 -23.447 1.00 66.69 88 GLY A N 1
ATOM 642 C CA . GLY A 1 88 ? 23.788 5.958 -23.645 1.00 66.69 88 GLY A CA 1
ATOM 643 C C . GLY A 1 88 ? 25.153 5.380 -24.017 1.00 66.69 88 GLY A C 1
ATOM 644 O O . GLY A 1 88 ? 25.886 5.999 -24.781 1.00 66.69 88 GLY A O 1
ATOM 645 N N . SER A 1 89 ? 25.468 4.168 -23.550 1.00 63.09 89 SER A N 1
ATOM 646 C CA . SER A 1 89 ? 26.706 3.459 -23.895 1.00 63.09 89 SER A CA 1
ATOM 647 C C . SER A 1 89 ? 26.664 2.746 -25.252 1.00 63.09 89 SER A C 1
ATOM 649 O O . SER A 1 89 ? 27.717 2.490 -25.828 1.00 63.09 89 SER A O 1
ATOM 651 N N . THR A 1 90 ? 25.477 2.437 -25.785 1.00 60.78 90 THR A N 1
ATOM 652 C CA . THR A 1 90 ? 25.316 1.596 -26.987 1.00 60.78 90 THR A CA 1
ATOM 653 C C . THR A 1 90 ? 24.901 2.356 -28.244 1.00 60.78 90 THR A C 1
ATOM 655 O O . THR A 1 90 ? 25.254 1.936 -29.341 1.00 60.78 90 THR A O 1
ATOM 658 N N . THR A 1 91 ? 24.167 3.465 -28.121 1.00 61.38 91 THR A N 1
ATOM 659 C CA . THR A 1 91 ? 23.551 4.139 -29.285 1.00 61.38 91 THR A CA 1
ATOM 660 C C . THR A 1 91 ? 24.034 5.567 -29.527 1.00 61.38 91 THR A C 1
ATOM 662 O O . THR A 1 91 ? 23.665 6.161 -30.536 1.00 61.38 91 THR A O 1
ATOM 665 N N . GLY A 1 92 ? 24.821 6.158 -28.619 1.00 57.66 92 GLY A N 1
ATOM 666 C CA . GLY A 1 92 ? 25.228 7.569 -28.710 1.00 57.66 92 GLY A CA 1
ATOM 667 C C . GLY A 1 92 ? 24.066 8.572 -28.608 1.00 57.66 92 GLY A C 1
ATOM 668 O O . GLY A 1 92 ? 24.300 9.779 -28.599 1.00 57.66 92 GLY A O 1
ATOM 669 N N . MET A 1 93 ? 22.819 8.097 -28.480 1.00 57.31 93 MET A N 1
ATOM 670 C CA . MET A 1 93 ? 21.638 8.906 -28.192 1.00 57.31 93 MET A CA 1
ATOM 671 C C . MET A 1 93 ? 21.650 9.280 -26.713 1.00 57.31 93 MET A C 1
ATOM 673 O O . MET A 1 93 ? 20.962 8.697 -25.873 1.00 57.31 93 MET A O 1
ATOM 677 N N . GLY A 1 94 ? 22.487 10.261 -26.388 1.00 54.41 94 GLY A N 1
ATOM 678 C CA . GLY A 1 94 ? 22.389 10.978 -25.132 1.00 54.41 94 GLY A CA 1
ATOM 679 C C . GLY A 1 94 ? 20.993 11.580 -25.008 1.00 54.41 94 GLY A C 1
ATOM 680 O O . GLY A 1 94 ? 20.546 12.311 -25.886 1.00 54.41 94 GLY A O 1
ATOM 681 N N . LEU A 1 95 ? 20.338 11.287 -23.882 1.00 54.44 95 LEU A N 1
ATOM 682 C CA . LEU A 1 95 ? 19.111 11.940 -23.424 1.00 54.44 95 LEU A CA 1
ATOM 683 C C . LEU A 1 95 ? 17.853 11.595 -24.245 1.00 54.44 95 LEU A C 1
ATOM 685 O O . LEU A 1 95 ? 17.188 12.471 -24.793 1.00 54.44 95 LEU A O 1
ATOM 689 N N . SER A 1 96 ? 17.443 10.322 -24.251 1.00 56.62 96 SER A N 1
ATOM 690 C CA . SER A 1 96 ? 16.018 10.042 -24.484 1.00 56.62 96 SER A CA 1
ATOM 691 C C . SER A 1 96 ? 15.204 10.714 -23.372 1.00 56.62 96 SER A C 1
ATOM 693 O O . SER A 1 96 ? 15.462 10.488 -22.185 1.00 56.62 96 SER A O 1
ATOM 695 N N . ALA A 1 97 ? 14.260 11.579 -23.753 1.00 63.59 97 ALA A N 1
ATOM 696 C CA . ALA A 1 97 ? 13.391 12.288 -22.820 1.00 63.59 97 ALA A CA 1
ATOM 697 C C . ALA A 1 97 ? 12.714 11.294 -21.865 1.00 63.59 97 ALA A C 1
ATOM 699 O O . ALA A 1 97 ? 12.274 10.223 -22.296 1.00 63.59 97 ALA A O 1
ATOM 700 N N . LEU A 1 98 ? 12.639 11.647 -20.574 1.00 67.00 98 LEU A N 1
ATOM 701 C CA . LEU A 1 98 ? 11.973 10.839 -19.554 1.00 67.00 98 LEU A CA 1
ATOM 702 C C . LEU A 1 98 ? 10.504 10.646 -19.948 1.00 67.00 98 LEU A C 1
ATOM 704 O O . LEU A 1 98 ? 9.647 11.486 -19.682 1.00 67.00 98 LEU A O 1
ATOM 708 N N . THR A 1 99 ? 10.224 9.531 -20.613 1.00 76.38 99 THR A N 1
ATOM 709 C CA . THR A 1 99 ? 8.879 9.180 -21.050 1.00 76.38 99 THR A CA 1
ATOM 710 C C . THR A 1 99 ? 8.243 8.384 -19.931 1.00 76.38 99 THR A C 1
ATOM 712 O O . THR A 1 99 ? 8.542 7.207 -19.741 1.00 76.38 99 THR A O 1
ATOM 715 N N . VAL A 1 100 ? 7.404 9.052 -19.142 1.00 79.94 100 VAL A N 1
ATOM 716 C CA . VAL A 1 100 ? 6.719 8.421 -18.013 1.00 79.94 100 VAL A CA 1
ATOM 717 C C . VAL A 1 100 ? 5.598 7.521 -18.546 1.00 79.94 100 VAL A C 1
ATOM 719 O O . VAL A 1 100 ? 4.673 8.019 -19.194 1.00 79.94 100 VAL A O 1
ATOM 722 N N . PRO A 1 101 ? 5.627 6.203 -18.274 1.00 84.94 101 PRO A N 1
ATOM 723 C CA . PRO A 1 101 ? 4.581 5.293 -18.714 1.00 84.94 101 PRO A CA 1
ATOM 724 C C . PRO A 1 101 ? 3.357 5.425 -17.799 1.00 84.94 101 PRO A C 1
ATOM 726 O O . PRO A 1 101 ? 3.175 4.645 -16.863 1.00 84.94 101 PRO A O 1
ATOM 729 N N . TRP A 1 102 ? 2.495 6.409 -18.072 1.00 87.38 102 TRP A N 1
ATOM 730 C CA . TRP A 1 102 ? 1.304 6.709 -17.264 1.00 87.38 102 TRP A CA 1
ATOM 731 C C . TRP A 1 102 ? 0.418 5.485 -16.999 1.00 87.38 102 TRP A C 1
ATOM 733 O O . TRP A 1 102 ? -0.085 5.329 -15.891 1.00 87.38 102 TRP A O 1
ATOM 743 N N . GLY A 1 103 ? 0.285 4.575 -17.971 1.00 90.50 103 GLY A N 1
ATOM 744 C CA . GLY A 1 103 ? -0.461 3.326 -17.791 1.00 90.50 103 GLY A CA 1
ATOM 745 C C . GLY A 1 103 ? 0.121 2.428 -16.691 1.00 90.50 103 GLY A C 1
ATOM 746 O O . GLY A 1 103 ? -0.619 1.944 -15.837 1.00 90.50 103 GLY A O 1
ATOM 747 N N . ALA A 1 104 ? 1.447 2.262 -16.656 1.00 84.38 104 ALA A N 1
ATOM 748 C CA . ALA A 1 104 ? 2.119 1.485 -15.615 1.00 84.38 104 ALA A CA 1
ATOM 749 C C . ALA A 1 104 ? 2.040 2.187 -14.252 1.00 84.38 104 ALA A C 1
ATOM 751 O O . ALA A 1 104 ? 1.797 1.537 -13.238 1.00 84.38 104 ALA A O 1
ATOM 752 N N . VAL A 1 105 ? 2.168 3.518 -14.228 1.00 86.50 105 VAL A N 1
ATOM 753 C CA . VAL A 1 105 ? 2.016 4.322 -13.005 1.00 86.50 105 VAL A CA 1
ATOM 754 C C . VAL A 1 105 ? 0.621 4.143 -12.402 1.00 86.50 105 VAL A C 1
ATOM 756 O O . VAL A 1 105 ? 0.495 3.849 -11.214 1.00 86.50 105 VAL A O 1
ATOM 759 N N . LEU A 1 106 ? -0.429 4.259 -13.219 1.00 89.00 106 LEU A N 1
ATOM 760 C CA . LEU A 1 106 ? -1.812 4.072 -12.777 1.00 89.00 106 LEU A CA 1
ATOM 761 C C . LEU A 1 106 ? -2.074 2.637 -12.305 1.00 89.00 106 LEU A C 1
ATOM 763 O O . LEU A 1 106 ? -2.735 2.446 -11.285 1.00 89.00 106 LEU A O 1
ATOM 767 N N . ALA A 1 107 ? -1.522 1.634 -12.993 1.00 87.94 107 ALA A N 1
ATOM 768 C CA . ALA A 1 107 ? -1.629 0.239 -12.574 1.00 87.94 107 ALA A CA 1
ATOM 769 C C . ALA A 1 107 ? -0.969 0.002 -11.205 1.00 87.94 107 ALA A C 1
ATOM 771 O O . ALA A 1 107 ? -1.577 -0.614 -10.330 1.00 87.94 107 ALA A O 1
ATOM 772 N N . VAL A 1 108 ? 0.233 0.542 -10.979 1.00 85.75 108 VAL A N 1
ATOM 773 C CA . VAL A 1 108 ? 0.936 0.446 -9.688 1.00 85.75 108 VAL A CA 1
ATOM 774 C C . VAL A 1 108 ? 0.147 1.134 -8.577 1.00 85.75 108 VAL A C 1
ATOM 776 O O . VAL A 1 108 ? 0.000 0.563 -7.499 1.00 85.75 108 VAL A O 1
ATOM 779 N N . LEU A 1 109 ? -0.418 2.318 -8.832 1.00 86.38 109 LEU A N 1
ATOM 780 C CA . LEU A 1 109 ? -1.276 3.006 -7.863 1.00 86.38 109 LEU A CA 1
ATOM 781 C C . LEU A 1 109 ? -2.520 2.179 -7.517 1.00 86.38 109 LEU A C 1
ATOM 783 O O . LEU A 1 109 ? -2.848 2.032 -6.340 1.00 86.38 109 LEU A O 1
ATOM 787 N N . ALA A 1 110 ? -3.187 1.590 -8.512 1.00 87.75 110 ALA A N 1
ATOM 788 C CA . ALA A 1 110 ? -4.345 0.728 -8.287 1.00 87.75 110 ALA A CA 1
ATOM 789 C C . ALA A 1 110 ? -3.981 -0.518 -7.457 1.00 87.75 110 ALA A C 1
ATOM 791 O O . ALA A 1 110 ? -4.696 -0.880 -6.516 1.00 87.75 110 ALA A O 1
ATOM 792 N N . VAL A 1 111 ? -2.839 -1.146 -7.748 1.00 87.06 111 VAL A N 1
ATOM 793 C CA . VAL A 1 111 ? -2.324 -2.284 -6.972 1.00 87.06 111 VAL A CA 1
ATOM 794 C C . VAL A 1 111 ? -1.979 -1.861 -5.546 1.00 87.06 111 VAL A C 1
ATOM 796 O O . VAL A 1 111 ? -2.364 -2.542 -4.603 1.00 87.06 111 VAL A O 1
ATOM 799 N N . ALA A 1 112 ? -1.326 -0.718 -5.348 1.00 85.69 112 ALA A N 1
ATOM 800 C CA . ALA A 1 112 ? -0.984 -0.230 -4.017 1.00 85.69 112 ALA A CA 1
ATOM 801 C C . ALA A 1 112 ? -2.229 0.069 -3.170 1.00 85.69 112 ALA A C 1
ATOM 803 O O . ALA A 1 112 ? -2.297 -0.337 -2.010 1.00 85.69 112 ALA A O 1
ATOM 804 N N . VAL A 1 113 ? -3.247 0.715 -3.747 1.00 83.75 113 VAL A N 1
ATOM 805 C CA . VAL A 1 113 ? -4.512 0.987 -3.050 1.00 83.75 113 VAL A CA 1
ATOM 806 C C . VAL A 1 113 ? -5.215 -0.315 -2.673 1.00 83.75 113 VAL A C 1
ATOM 808 O O . VAL A 1 113 ? -5.622 -0.481 -1.522 1.00 83.75 113 VAL A O 1
ATOM 811 N N . THR A 1 114 ? -5.328 -1.268 -3.602 1.00 85.38 114 THR A N 1
ATOM 812 C CA . THR A 1 114 ? -5.963 -2.565 -3.312 1.00 85.38 114 THR A CA 1
ATOM 813 C C . THR A 1 114 ? -5.181 -3.350 -2.259 1.00 85.38 114 THR A C 1
ATOM 815 O O . THR A 1 114 ? -5.781 -3.870 -1.319 1.00 85.38 114 THR A O 1
ATOM 818 N N . ALA A 1 115 ? -3.852 -3.358 -2.336 1.00 83.12 115 ALA A N 1
ATOM 819 C CA . ALA A 1 115 ? -2.963 -3.971 -1.357 1.00 83.12 115 ALA A CA 1
ATOM 820 C C . ALA A 1 115 ? -3.095 -3.339 0.042 1.00 83.12 115 ALA A C 1
ATOM 822 O O . ALA A 1 115 ? -3.229 -4.066 1.027 1.00 83.12 115 ALA A O 1
ATOM 823 N N . GLY A 1 116 ? -3.141 -2.006 0.144 1.00 82.12 116 GLY A N 1
ATOM 824 C CA . GLY A 1 116 ? -3.350 -1.283 1.404 1.00 82.12 116 GLY A CA 1
ATOM 825 C C . GLY A 1 116 ? -4.703 -1.584 2.045 1.00 82.12 116 GLY A C 1
ATOM 826 O O . GLY A 1 116 ? -4.792 -1.854 3.247 1.00 82.12 116 GLY A O 1
ATOM 827 N N . VAL A 1 117 ? -5.761 -1.630 1.230 1.00 79.50 117 VAL A N 1
ATOM 828 C CA . VAL A 1 117 ? -7.090 -2.051 1.685 1.00 79.50 117 VAL A CA 1
ATOM 829 C C . VAL A 1 117 ? -7.037 -3.491 2.192 1.00 79.50 117 VAL A C 1
ATOM 831 O O . VAL A 1 117 ? -7.457 -3.741 3.320 1.00 79.50 117 VAL A O 1
ATOM 834 N N . LEU A 1 118 ? -6.473 -4.428 1.427 1.00 81.19 118 LEU A N 1
ATOM 835 C CA . LEU A 1 118 ? -6.367 -5.837 1.821 1.00 81.19 118 LEU A CA 1
ATOM 836 C C . LEU A 1 118 ? -5.557 -6.029 3.111 1.00 81.19 118 LEU A C 1
ATOM 838 O O . LEU A 1 118 ? -5.995 -6.769 3.996 1.00 81.19 118 LEU A O 1
ATOM 842 N N . ALA A 1 119 ? -4.439 -5.318 3.268 1.00 74.62 119 ALA A N 1
ATOM 843 C CA . ALA A 1 119 ? -3.616 -5.350 4.477 1.00 74.62 119 ALA A CA 1
ATOM 844 C C . ALA A 1 119 ? -4.392 -4.881 5.720 1.00 74.62 119 ALA A C 1
ATOM 846 O O . ALA A 1 119 ? -4.246 -5.455 6.799 1.00 74.62 119 ALA A O 1
ATOM 847 N N . SER A 1 120 ? -5.282 -3.894 5.572 1.00 71.88 120 SER A N 1
ATOM 848 C CA . SER A 1 120 ? -6.099 -3.364 6.674 1.00 71.88 120 SER A CA 1
ATOM 849 C C . SER A 1 120 ? -7.241 -4.298 7.118 1.00 71.88 120 SER A C 1
ATOM 851 O O . SER A 1 120 ? -7.731 -4.211 8.250 1.00 71.88 120 SER A O 1
ATOM 853 N N . VAL A 1 121 ? -7.658 -5.246 6.268 1.00 72.88 121 VAL A N 1
ATOM 854 C CA . VAL A 1 121 ? -8.796 -6.142 6.542 1.00 72.88 121 VAL A CA 1
ATOM 855 C C . VAL A 1 121 ? -8.484 -7.153 7.654 1.00 72.88 121 VAL A C 1
ATOM 857 O O . VAL A 1 121 ? -9.363 -7.473 8.463 1.00 72.88 121 VAL A O 1
ATOM 860 N N . LEU A 1 122 ? -7.248 -7.652 7.727 1.00 64.88 122 LEU A N 1
ATOM 861 C CA . LEU A 1 122 ? -6.807 -8.615 8.745 1.00 64.88 122 LEU A CA 1
ATOM 862 C C . LEU A 1 122 ? -6.899 -8.049 10.184 1.00 64.88 122 LEU A C 1
ATOM 864 O O . LEU A 1 122 ? -7.626 -8.635 10.999 1.00 64.88 122 LEU A O 1
ATOM 868 N N . PRO A 1 123 ? -6.287 -6.893 10.520 1.00 61.19 123 PRO A N 1
ATOM 869 C CA . PRO A 1 123 ? -6.405 -6.300 11.854 1.00 61.19 123 PRO A CA 1
ATOM 870 C C . PRO A 1 123 ? -7.830 -5.812 12.160 1.00 61.19 123 PRO A C 1
ATOM 872 O O . PRO A 1 123 ? -8.305 -5.972 13.290 1.00 61.19 123 PRO A O 1
ATOM 875 N N . ALA A 1 124 ? -8.579 -5.316 11.165 1.00 60.84 124 ALA A N 1
ATOM 876 C CA . ALA A 1 124 ? -9.976 -4.900 11.343 1.00 60.84 124 ALA A CA 1
ATOM 877 C C . ALA A 1 124 ? -10.900 -6.053 11.786 1.00 60.84 124 ALA A C 1
ATOM 879 O O . ALA A 1 124 ? -11.878 -5.842 12.523 1.00 60.84 124 ALA A O 1
ATOM 880 N N . ARG A 1 125 ? -10.593 -7.289 11.366 1.00 60.66 125 ARG A N 1
ATOM 881 C CA . ARG A 1 125 ? -11.276 -8.507 11.828 1.00 60.66 125 ARG A CA 1
ATOM 882 C C . ARG A 1 125 ? -10.823 -8.923 13.229 1.00 60.66 125 ARG A C 1
ATOM 884 O O . ARG A 1 125 ? -11.673 -9.313 14.032 1.00 60.66 125 ARG A O 1
ATOM 891 N N . GLY A 1 126 ? -9.538 -8.780 13.553 1.00 57.53 126 GLY A N 1
ATOM 892 C CA . GLY A 1 126 ? -8.986 -9.054 14.887 1.00 57.53 126 GLY A CA 1
ATOM 893 C C . GLY A 1 126 ? -9.535 -8.129 15.982 1.00 57.53 126 GLY A C 1
ATOM 894 O O . GLY A 1 126 ? -9.953 -8.596 17.043 1.00 57.53 126 GLY A 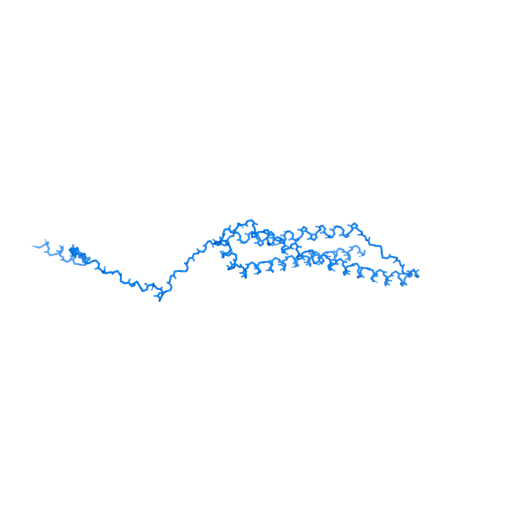O 1
ATOM 895 N N . ALA A 1 127 ? -9.656 -6.826 15.708 1.00 56.12 127 ALA A N 1
ATOM 896 C CA . ALA A 1 127 ? -10.162 -5.828 16.660 1.00 56.12 127 ALA A CA 1
ATOM 897 C C . ALA A 1 127 ? -11.634 -6.051 17.074 1.00 56.12 127 ALA A C 1
ATOM 899 O O . ALA A 1 127 ? -12.074 -5.616 18.141 1.00 56.12 127 ALA A O 1
ATOM 900 N N . ALA A 1 128 ? -12.418 -6.759 16.256 1.00 54.28 128 ALA A N 1
ATOM 901 C CA . ALA A 1 128 ? -13.815 -7.062 16.558 1.00 54.28 128 ALA A CA 1
ATOM 902 C C . ALA A 1 128 ? -13.993 -8.157 17.626 1.00 54.28 128 ALA A C 1
ATOM 904 O O . ALA A 1 128 ? -15.076 -8.238 18.216 1.00 54.28 128 ALA A O 1
ATOM 905 N N . ARG A 1 129 ? -12.949 -8.962 17.876 1.00 56.41 129 ARG A N 1
ATOM 906 C CA . ARG A 1 129 ? -12.969 -10.107 18.799 1.00 56.41 129 ARG A CA 1
ATOM 907 C C . ARG A 1 129 ? -12.450 -9.790 20.200 1.00 56.41 129 ARG A C 1
ATOM 909 O O . ARG A 1 129 ? -12.441 -10.684 21.035 1.00 56.41 129 ARG A O 1
ATOM 916 N N . ILE A 1 130 ? -12.037 -8.548 20.475 1.00 57.09 130 ILE A N 1
ATOM 917 C CA . ILE A 1 130 ? -11.554 -8.179 21.812 1.00 57.09 130 ILE A CA 1
ATOM 918 C C . ILE A 1 130 ? -12.713 -8.384 22.808 1.00 57.09 130 ILE A C 1
ATOM 920 O O . ILE A 1 130 ? -13.756 -7.732 22.645 1.00 57.09 130 ILE A O 1
ATOM 924 N N . PRO A 1 131 ? -12.577 -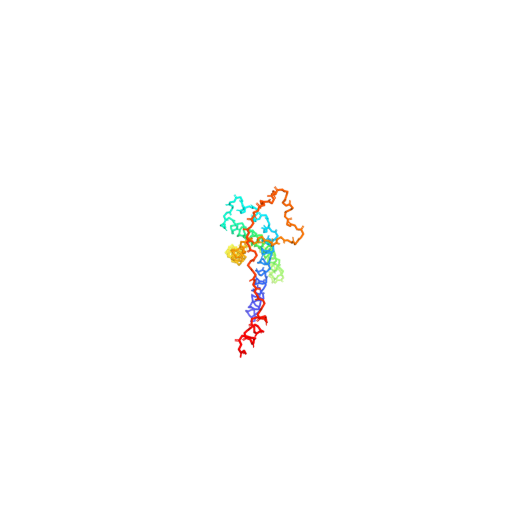9.298 23.790 1.00 52.00 131 PRO A N 1
ATOM 925 C CA . PRO A 1 131 ? -13.646 -9.614 24.725 1.00 52.00 131 PRO A CA 1
ATOM 926 C C . PRO A 1 131 ? -14.065 -8.357 25.481 1.00 52.00 131 PRO A C 1
ATOM 928 O O . PRO A 1 131 ? -13.218 -7.548 25.865 1.00 52.00 131 PRO A O 1
ATOM 931 N N . ARG A 1 132 ? -15.381 -8.189 25.685 1.00 53.88 132 ARG A N 1
ATOM 932 C CA . ARG A 1 132 ? -15.926 -7.176 26.598 1.00 53.88 132 ARG A CA 1
ATOM 933 C C . ARG A 1 132 ? -15.168 -7.292 27.916 1.00 53.88 132 ARG A C 1
ATOM 935 O O . ARG A 1 132 ? -15.117 -8.383 28.477 1.00 53.88 132 ARG A O 1
ATOM 942 N N . TRP A 1 133 ? -14.569 -6.180 28.334 1.00 66.94 133 TRP A N 1
ATOM 943 C CA . TRP A 1 133 ? -13.879 -6.005 29.606 1.00 66.94 133 TRP A CA 1
ATOM 944 C C . TRP A 1 133 ? -14.551 -6.848 30.698 1.00 66.94 133 TRP A C 1
ATOM 946 O O . TRP A 1 133 ? -15.707 -6.613 31.050 1.00 66.94 133 TRP A O 1
ATOM 956 N N . ARG A 1 134 ? -13.849 -7.888 31.162 1.00 68.00 134 ARG A N 1
ATOM 957 C CA . ARG A 1 134 ? -14.172 -8.544 32.424 1.00 68.00 134 ARG A CA 1
ATOM 958 C C . ARG A 1 134 ? -13.409 -7.760 33.488 1.00 68.00 134 ARG A C 1
ATOM 960 O O . ARG A 1 134 ? -12.185 -7.692 33.367 1.00 68.00 134 ARG A O 1
ATOM 967 N N . PRO A 1 135 ? -14.086 -7.151 34.474 1.00 66.81 135 PRO A N 1
ATOM 968 C CA . PRO A 1 135 ? -13.391 -6.598 35.622 1.00 66.81 135 PRO A CA 1
ATOM 969 C C . PRO A 1 135 ? -12.510 -7.695 36.213 1.00 66.81 135 PRO A C 1
ATOM 971 O O . PRO A 1 135 ? -12.990 -8.807 36.452 1.00 66.81 135 PRO A O 1
ATOM 974 N N . SER A 1 136 ? -11.227 -7.398 36.409 1.00 73.69 136 SER A N 1
ATOM 975 C CA . SER A 1 136 ? -10.359 -8.255 37.207 1.00 73.69 136 SER A CA 1
ATOM 976 C C . SER A 1 136 ? -11.044 -8.452 38.563 1.00 73.69 136 SER A C 1
ATOM 978 O O . SER A 1 136 ? -11.475 -7.450 39.148 1.00 73.69 136 SER A O 1
ATOM 980 N N . PRO A 1 137 ? -11.210 -9.696 39.053 1.00 68.81 137 PRO A N 1
ATOM 981 C CA . PRO A 1 137 ? -11.712 -9.900 40.401 1.00 68.81 137 PRO A CA 1
ATOM 982 C C . PRO A 1 137 ? -10.831 -9.087 41.357 1.00 68.81 137 PRO A C 1
ATOM 984 O O . PRO A 1 137 ? -9.613 -9.052 41.152 1.00 68.81 137 PRO A O 1
ATOM 987 N N . PRO A 1 138 ? -11.426 -8.367 42.325 1.00 68.31 138 PRO A N 1
ATOM 988 C CA . PRO A 1 138 ? -10.659 -7.548 43.249 1.00 68.31 138 PRO A CA 1
ATOM 989 C C . PRO A 1 138 ? -9.566 -8.417 43.867 1.00 68.31 138 PRO A C 1
ATOM 991 O O . PRO A 1 138 ? -9.850 -9.488 44.402 1.00 68.31 138 PRO A O 1
ATOM 994 N N . THR A 1 139 ? -8.314 -7.979 43.739 1.00 72.38 139 THR A N 1
ATOM 995 C CA . THR A 1 139 ? -7.208 -8.573 44.484 1.00 72.38 139 THR A CA 1
ATOM 996 C C . THR A 1 139 ? -7.561 -8.501 45.963 1.00 72.38 139 THR A C 1
ATOM 998 O O . THR A 1 139 ? -8.146 -7.520 46.423 1.00 72.38 139 THR A O 1
ATOM 1001 N N . GLU A 1 140 ? -7.243 -9.560 46.699 1.00 64.38 140 GLU A N 1
ATOM 1002 C CA . GLU A 1 140 ? -7.742 -9.865 48.048 1.00 64.38 140 GLU A CA 1
ATOM 1003 C C . GLU A 1 140 ? -7.514 -8.744 49.093 1.00 64.38 140 GLU A C 1
ATOM 1005 O O . GLU A 1 140 ? -8.153 -8.732 50.139 1.00 64.38 140 GLU A O 1
ATOM 1010 N N . GLY A 1 141 ? -6.694 -7.730 48.778 1.00 65.19 141 GLY A N 1
ATOM 1011 C CA . GLY A 1 141 ? -6.469 -6.524 49.587 1.00 65.19 141 GLY A CA 1
ATOM 1012 C C . GLY A 1 141 ? -7.233 -5.248 49.183 1.00 65.19 141 GLY A C 1
ATOM 1013 O O . GLY A 1 141 ? -7.044 -4.220 49.824 1.00 65.19 141 GLY A O 1
ATOM 1014 N N . GLN A 1 142 ? -8.069 -5.261 48.137 1.00 59.03 142 GLN A N 1
ATOM 1015 C CA . GLN A 1 142 ? -8.810 -4.084 47.630 1.00 59.03 142 GLN A CA 1
ATOM 1016 C C . GLN A 1 142 ? -10.333 -4.198 47.789 1.00 59.03 142 GLN A C 1
ATOM 1018 O O . GLN A 1 142 ? -11.089 -3.419 47.202 1.00 59.03 142 GLN A O 1
ATOM 1023 N N . ALA A 1 143 ? -10.813 -5.148 48.596 1.00 59.75 143 ALA A N 1
ATOM 1024 C CA . ALA A 1 143 ? -12.211 -5.151 49.002 1.00 59.75 143 ALA A CA 1
ATOM 1025 C C . ALA A 1 143 ? -12.520 -3.806 49.688 1.00 59.75 143 ALA A C 1
ATOM 1027 O O . ALA A 1 143 ? -11.821 -3.439 50.636 1.00 59.75 143 ALA A O 1
ATOM 1028 N N . PRO A 1 144 ? -13.529 -3.041 49.228 1.00 63.69 144 PRO A N 1
ATOM 1029 C CA . PRO A 1 144 ? -13.841 -1.762 49.833 1.00 63.69 144 PRO A CA 1
ATOM 1030 C C . PRO A 1 144 ? -14.138 -2.004 51.306 1.00 63.69 144 PRO A C 1
ATOM 1032 O O . PRO A 1 144 ? -15.039 -2.776 51.650 1.00 63.69 144 PRO A O 1
ATOM 1035 N N . HIS A 1 145 ? -13.359 -1.347 52.164 1.00 62.56 145 HIS A N 1
ATOM 1036 C CA . HIS A 1 145 ? -13.596 -1.278 53.592 1.00 62.56 145 HIS A CA 1
ATOM 1037 C C . HIS A 1 145 ? -14.945 -0.580 53.767 1.00 62.56 145 HIS A C 1
ATOM 1039 O O . HIS A 1 145 ? -15.037 0.648 53.779 1.00 62.56 145 HIS A O 1
ATOM 1045 N N . ARG A 1 146 ? -16.027 -1.370 53.746 1.00 66.38 146 ARG A N 1
ATOM 1046 C CA . ARG A 1 146 ? -17.396 -0.893 53.904 1.00 66.38 146 ARG A CA 1
ATOM 1047 C C . ARG A 1 146 ? -17.471 -0.222 55.267 1.00 66.38 146 ARG A C 1
ATOM 1049 O O . ARG A 1 146 ? -17.707 -0.882 56.274 1.00 66.38 146 ARG A O 1
ATOM 1056 N N . ARG A 1 147 ? -17.283 1.100 55.283 1.00 64.75 147 ARG A N 1
ATOM 1057 C CA . ARG A 1 147 ? -17.686 1.954 56.394 1.00 64.75 147 ARG A CA 1
ATOM 1058 C C . ARG A 1 147 ? -19.149 1.643 56.692 1.00 64.75 147 ARG A C 1
ATOM 1060 O O . ARG A 1 147 ? -20.013 1.841 55.843 1.00 64.75 147 ARG A O 1
ATOM 1067 N N . GLY A 1 148 ? -19.371 1.099 57.884 1.00 59.69 148 GLY A N 1
ATOM 1068 C CA . GLY A 1 148 ? -20.633 1.121 58.610 1.00 59.69 148 GLY A CA 1
ATOM 1069 C C . GLY A 1 148 ? -21.869 0.698 57.824 1.00 59.69 148 GLY A C 1
ATOM 1070 O O . GLY A 1 148 ? -22.706 1.528 57.487 1.00 59.69 148 GLY A O 1
ATOM 1071 N N . ARG A 1 149 ? -22.077 -0.610 57.655 1.00 61.66 149 ARG A N 1
ATOM 1072 C CA . ARG A 1 149 ? -23.438 -1.123 57.845 1.00 61.66 149 ARG A CA 1
ATOM 1073 C C . ARG A 1 149 ? -23.495 -1.661 59.268 1.00 61.66 149 ARG A C 1
ATOM 1075 O O . ARG A 1 149 ? -22.788 -2.635 59.524 1.00 61.66 149 ARG A O 1
ATOM 1082 N N . PRO A 1 150 ? -24.261 -1.050 60.191 1.00 56.72 150 PRO A N 1
ATOM 1083 C CA . PRO A 1 150 ? -24.458 -1.653 61.496 1.00 56.72 150 PRO A CA 1
ATOM 1084 C C . PRO A 1 150 ? -25.026 -3.048 61.256 1.00 56.72 150 PRO A C 1
ATOM 1086 O O . PRO A 1 150 ? -26.000 -3.218 60.515 1.00 56.72 15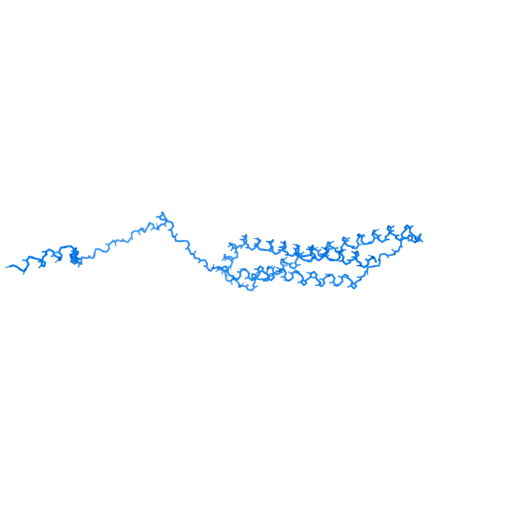0 PRO A O 1
ATOM 1089 N N . ALA A 1 151 ? -24.332 -4.049 61.795 1.00 62.94 151 ALA A N 1
ATOM 1090 C CA . ALA A 1 151 ? -24.767 -5.427 61.753 1.00 62.94 151 ALA A CA 1
ATOM 1091 C C . ALA A 1 151 ? -26.187 -5.459 62.313 1.00 62.94 151 ALA A C 1
ATOM 1093 O O . ALA A 1 151 ? -26.418 -5.164 63.484 1.00 62.94 151 ALA A O 1
ATOM 1094 N N . ARG A 1 152 ? -27.152 -5.746 61.440 1.00 67.31 152 ARG A N 1
ATOM 1095 C CA . ARG A 1 152 ? -28.529 -5.968 61.849 1.00 67.31 152 ARG A CA 1
ATOM 1096 C C . ARG A 1 152 ? -28.479 -7.209 62.729 1.00 67.31 152 ARG A C 1
ATOM 1098 O O . ARG A 1 152 ? -28.307 -8.309 62.210 1.00 67.31 152 ARG A O 1
ATOM 1105 N N . TYR A 1 153 ? -28.531 -7.016 64.045 1.00 59.03 153 TYR A N 1
ATOM 1106 C CA . TYR A 1 153 ? -28.668 -8.102 65.001 1.00 59.03 153 TYR A CA 1
ATOM 1107 C C . TYR A 1 153 ? -29.959 -8.829 64.636 1.00 59.03 153 TYR A C 1
ATOM 1109 O O . TYR A 1 153 ? -31.054 -8.297 64.808 1.00 59.03 153 TYR A O 1
ATOM 1117 N N . GLN A 1 154 ? -29.814 -9.982 63.991 1.00 69.44 154 GLN A N 1
ATOM 1118 C CA . GLN A 1 154 ? -30.919 -10.842 63.615 1.00 69.44 154 GLN A CA 1
ATOM 1119 C C . GLN A 1 154 ? -30.990 -11.904 64.712 1.00 69.44 154 GLN A C 1
ATOM 1121 O O . GLN A 1 154 ? -30.157 -12.814 64.715 1.00 69.44 154 GLN A O 1
ATOM 1126 N N . PRO A 1 155 ? -31.893 -11.762 65.698 1.00 62.59 155 PRO A N 1
ATOM 1127 C CA . PRO A 1 155 ? -31.956 -12.710 66.789 1.00 62.59 155 PRO A CA 1
ATOM 1128 C C . PRO A 1 155 ? -32.465 -14.043 66.242 1.00 62.59 155 PRO A C 1
ATOM 1130 O O . PRO A 1 155 ? -33.434 -14.088 65.485 1.00 62.59 155 PRO A O 1
ATOM 1133 N N . GLY A 1 156 ? -31.802 -15.122 66.649 1.00 63.28 156 GLY A N 1
ATOM 1134 C CA . GLY A 1 156 ? -32.394 -16.453 66.711 1.00 63.28 156 GLY A CA 1
ATOM 1135 C C . GLY A 1 156 ? -32.714 -17.114 65.373 1.00 63.28 156 GLY A C 1
ATOM 1136 O O . GLY A 1 156 ? -33.875 -17.286 65.017 1.00 63.28 156 GLY A O 1
ATOM 1137 N N . ARG A 1 157 ? -31.693 -17.652 64.700 1.00 65.19 157 ARG A N 1
ATOM 1138 C CA . ARG A 1 157 ? -31.891 -18.955 64.053 1.00 65.19 157 ARG A CA 1
ATOM 1139 C C . ARG A 1 157 ? -31.336 -20.017 64.996 1.00 65.19 157 ARG A C 1
ATOM 1141 O O . ARG A 1 157 ? -30.134 -19.968 65.259 1.00 65.19 157 ARG A O 1
ATOM 1148 N N . PRO A 1 158 ? -32.160 -20.937 65.532 1.00 62.91 158 PRO A N 1
ATOM 1149 C CA . PRO A 1 158 ? -31.639 -22.026 66.343 1.00 62.91 158 PRO A CA 1
ATOM 1150 C C . PRO A 1 158 ? -30.611 -22.775 65.501 1.00 62.91 158 PRO A C 1
ATOM 1152 O O . PRO A 1 158 ? -30.886 -23.142 64.353 1.00 62.91 158 PRO A O 1
ATOM 1155 N N . ALA A 1 159 ? -29.404 -22.918 66.048 1.00 67.12 159 ALA A N 1
ATOM 1156 C CA . ALA A 1 159 ? -28.324 -23.649 65.415 1.00 67.12 159 ALA A CA 1
ATOM 1157 C C . ALA A 1 159 ? -28.851 -25.044 65.079 1.00 67.12 159 ALA A C 1
ATOM 1159 O O . ALA A 1 159 ? -29.109 -25.861 65.963 1.00 67.12 159 ALA A O 1
ATOM 1160 N N . ARG A 1 160 ? -29.086 -25.295 63.789 1.00 68.62 160 ARG A N 1
ATOM 1161 C CA . ARG A 1 160 ? -29.512 -26.606 63.318 1.00 68.62 160 ARG A CA 1
ATOM 1162 C C . ARG A 1 160 ? -28.319 -27.525 63.531 1.00 68.62 160 ARG A C 1
ATOM 1164 O O . ARG A 1 160 ? -27.389 -27.528 62.728 1.00 68.62 160 ARG A O 1
ATOM 1171 N N . TYR A 1 161 ? -28.328 -28.240 64.652 1.00 62.72 161 TYR A N 1
ATOM 1172 C CA . TYR A 1 161 ? -27.328 -29.239 64.985 1.00 62.72 161 TYR A CA 1
ATOM 1173 C C . TYR A 1 161 ? -27.334 -30.282 63.865 1.00 62.72 161 TYR A C 1
ATOM 1175 O O . TYR A 1 161 ? -28.269 -31.071 63.733 1.00 62.72 161 TYR A O 1
ATOM 1183 N N . ARG A 1 162 ? -26.334 -30.216 62.980 1.00 69.69 162 ARG A N 1
ATOM 1184 C CA . ARG A 1 162 ? -26.082 -31.234 61.960 1.00 69.69 162 ARG A CA 1
ATOM 1185 C C . ARG A 1 162 ? -25.226 -32.300 62.640 1.00 69.69 162 ARG A C 1
ATOM 1187 O O . ARG A 1 162 ? -24.048 -32.036 62.874 1.00 69.69 162 ARG A O 1
ATOM 1194 N N . PRO A 1 163 ? -25.777 -33.471 62.997 1.00 62.38 163 PRO A N 1
ATOM 1195 C CA . PRO A 1 163 ? -24.965 -34.515 63.597 1.00 62.38 163 PRO A CA 1
ATOM 1196 C C . PRO A 1 163 ? -23.915 -34.973 62.583 1.00 62.38 163 PRO A C 1
ATOM 1198 O O . PRO A 1 163 ? -24.228 -35.217 61.413 1.00 62.38 163 PRO A O 1
ATOM 1201 N N . HIS A 1 164 ? -22.668 -35.085 63.039 1.00 63.72 164 HIS A N 1
ATOM 1202 C CA . HIS A 1 164 ? -21.596 -35.654 62.235 1.00 63.72 164 HIS A CA 1
ATOM 1203 C C . HIS A 1 164 ? -21.964 -37.085 61.805 1.00 63.72 164 HIS A C 1
ATOM 1205 O O . HIS A 1 164 ? -22.509 -37.847 62.611 1.00 63.72 164 HIS A O 1
ATOM 1211 N N . PRO A 1 165 ? -21.650 -37.485 60.558 1.00 65.50 165 PRO A N 1
ATOM 1212 C CA . PRO A 1 165 ? -22.058 -38.777 59.998 1.00 65.50 165 PRO A CA 1
ATOM 1213 C C . PRO A 1 165 ? -21.590 -39.977 60.836 1.00 65.50 165 PRO A C 1
ATOM 1215 O O . PRO A 1 165 ? -22.277 -40.991 60.895 1.00 65.50 165 PRO A O 1
ATOM 1218 N N . GLN A 1 166 ? -20.483 -39.832 61.565 1.00 69.56 166 GLN A N 1
ATOM 1219 C CA . GLN A 1 166 ? -19.918 -40.883 62.416 1.00 69.56 166 GLN A CA 1
ATOM 1220 C C . GLN A 1 166 ? -20.727 -41.141 63.701 1.00 69.56 166 GLN A C 1
ATOM 1222 O O . GLN A 1 166 ? -20.771 -42.264 64.200 1.00 69.56 166 GLN A O 1
ATOM 1227 N N . LEU A 1 167 ? -21.428 -40.127 64.222 1.00 60.38 167 LEU A N 1
ATOM 1228 C CA . LEU A 1 167 ? -22.266 -40.262 65.418 1.00 60.38 167 LEU A CA 1
ATOM 1229 C C . LEU A 1 167 ? -23.580 -40.997 65.122 1.00 60.38 167 LEU A C 1
ATOM 1231 O O . LEU A 1 167 ? -24.089 -41.700 65.991 1.00 60.38 167 LEU A O 1
ATOM 1235 N N . ARG A 1 168 ? -24.095 -40.918 63.885 1.00 62.50 168 ARG A N 1
ATOM 1236 C CA . ARG A 1 168 ? -25.310 -41.652 63.480 1.00 62.50 168 ARG A CA 1
ATOM 1237 C C . ARG A 1 168 ? -25.114 -43.169 63.524 1.00 62.50 168 ARG A C 1
ATOM 1239 O O . ARG A 1 168 ? -26.027 -43.876 63.931 1.00 62.50 168 ARG A O 1
ATOM 1246 N N . MET A 1 169 ? -23.926 -43.658 63.164 1.00 68.62 169 MET A N 1
ATOM 1247 C CA . MET A 1 169 ? -23.627 -45.095 63.194 1.00 68.62 169 MET A CA 1
ATOM 1248 C C . MET A 1 169 ? -23.495 -45.628 64.622 1.00 68.62 169 MET A C 1
ATOM 1250 O O . MET A 1 169 ? -23.982 -46.713 64.924 1.00 68.62 169 MET A O 1
ATOM 1254 N N . ARG A 1 170 ? -22.894 -44.845 65.526 1.00 64.12 170 ARG A N 1
ATOM 1255 C CA . ARG A 1 170 ? -22.724 -45.251 66.928 1.00 64.12 170 ARG A CA 1
ATOM 1256 C C . ARG A 1 170 ? -24.039 -45.307 67.700 1.00 64.12 170 ARG A C 1
ATOM 1258 O O . ARG A 1 170 ? -24.223 -46.225 68.488 1.00 64.12 170 ARG A O 1
ATOM 1265 N N . VAL A 1 171 ? -24.960 -44.374 67.455 1.00 65.81 171 VAL A N 1
ATOM 1266 C CA . VAL A 1 171 ? -26.274 -44.383 68.121 1.00 65.81 171 VAL A CA 1
ATOM 1267 C C . VAL A 1 171 ? -27.171 -45.501 67.572 1.00 65.81 171 VAL A C 1
ATOM 1269 O O . VAL A 1 171 ? -27.846 -46.160 68.354 1.00 65.81 171 VAL A O 1
ATOM 1272 N N . ALA A 1 172 ? -27.115 -45.794 66.266 1.00 66.44 172 ALA A N 1
ATOM 1273 C CA . ALA A 1 172 ? -27.857 -46.913 65.672 1.00 66.44 172 ALA A CA 1
ATOM 1274 C C . ALA A 1 172 ? -27.386 -48.294 66.175 1.00 66.44 172 ALA A C 1
ATOM 1276 O O . ALA A 1 172 ? -28.189 -49.213 66.289 1.00 66.44 172 ALA A O 1
ATOM 1277 N N . ALA A 1 173 ? -26.100 -48.438 66.514 1.00 67.69 173 ALA A N 1
ATOM 1278 C CA . ALA A 1 173 ? -25.561 -49.674 67.085 1.00 67.69 173 ALA A CA 1
ATOM 1279 C C . ALA A 1 173 ? -25.958 -49.897 68.559 1.00 67.69 173 ALA A C 1
ATOM 1281 O O . ALA A 1 173 ? -25.916 -51.027 69.038 1.00 67.69 173 ALA A O 1
ATOM 1282 N N . LEU A 1 174 ? -26.337 -48.838 69.281 1.00 69.94 174 LEU A N 1
ATOM 1283 C CA . LEU A 1 174 ? -26.707 -48.904 70.699 1.00 69.94 174 LEU A CA 1
ATOM 1284 C C . LEU A 1 174 ? -28.200 -49.177 70.930 1.00 69.94 174 LEU A C 1
ATOM 1286 O O . LEU A 1 174 ? -28.547 -49.675 71.991 1.00 69.94 174 LEU A O 1
ATOM 1290 N N . SER A 1 175 ? -29.075 -48.908 69.956 1.00 66.00 175 SER A N 1
ATOM 1291 C CA . SER A 1 175 ? -30.523 -49.165 70.063 1.00 66.00 175 SER A CA 1
ATOM 1292 C C . SER A 1 175 ? -30.952 -50.589 69.672 1.00 66.00 175 SER A C 1
ATOM 1294 O O . SER A 1 175 ? -32.144 -50.844 69.546 1.00 66.00 175 SER A O 1
ATOM 1296 N N . ALA A 1 176 ? -30.000 -51.491 69.409 1.00 64.88 176 ALA A N 1
ATOM 1297 C CA . ALA A 1 176 ? -30.243 -52.867 68.958 1.00 64.88 176 ALA A CA 1
ATOM 1298 C C . ALA A 1 176 ? -29.874 -53.936 70.014 1.00 64.88 176 ALA A C 1
ATOM 1300 O O . ALA A 1 176 ? -29.647 -55.096 69.670 1.00 64.88 176 ALA A O 1
ATOM 1301 N N . ARG A 1 177 ? -29.791 -53.543 71.288 1.00 55.28 177 ARG A N 1
ATOM 1302 C CA . ARG A 1 177 ? -29.677 -54.415 72.465 1.00 55.28 177 ARG A CA 1
ATOM 1303 C C . ARG A 1 177 ? -30.763 -54.046 73.459 1.00 55.28 177 ARG A C 1
ATOM 1305 O O . ARG A 1 177 ? -31.237 -54.979 74.135 1.00 55.28 177 ARG A O 1
#

Organism: NCBI:txid1930061

pLDDT: mean 75.66, std 11.94, range [52.0, 96.31]